Protein AF-A0A7S4GMC3-F1 (afdb_monomer_lite)

Organism: Oxyrrhis marina (NCBI:txid2969)

Sequence (126 aa):
LYDNANLKPAHYHMNITDYHFDAMLDLFGQALTELGVHPDAIKDIAAATGKIRKDITTGCTVRMELAKKNMEKGKDGLFKRLGGQEGVVAFIDRLYDLIAVDNRLKAKFAGKDIKKMKEGQYVYMT

Structure (mmCIF, N/CA/C/O backbone):
data_AF-A0A7S4GMC3-F1
#
_entry.id   AF-A0A7S4GMC3-F1
#
loop_
_atom_site.group_PDB
_atom_site.id
_atom_site.type_symbol
_atom_site.label_atom_id
_atom_site.label_alt_id
_atom_site.label_comp_id
_atom_site.label_asym_id
_atom_site.label_entity_id
_atom_site.label_seq_id
_atom_site.pdbx_PDB_ins_code
_atom_site.Cartn_x
_atom_site.Cartn_y
_atom_site.Cartn_z
_atom_site.occupancy
_atom_site.B_iso_or_equiv
_atom_site.auth_seq_id
_atom_site.auth_comp_id
_atom_site.auth_asym_id
_atom_site.auth_atom_id
_atom_site.pdbx_PDB_model_num
ATOM 1 N N . LEU A 1 1 ? 9.760 18.620 -25.069 1.00 46.56 1 LEU A N 1
ATOM 2 C CA . LEU A 1 1 ? 10.839 17.704 -24.639 1.00 46.56 1 LEU A CA 1
ATOM 3 C C . LEU A 1 1 ? 10.385 17.051 -23.349 1.00 46.56 1 LEU A C 1
ATOM 5 O O . LEU A 1 1 ? 9.990 17.767 -22.439 1.00 46.56 1 LEU A O 1
ATOM 9 N N . TYR A 1 2 ? 10.321 15.723 -23.323 1.00 53.38 2 TYR A N 1
ATOM 10 C CA . TYR A 1 2 ? 9.959 14.974 -22.123 1.00 53.38 2 TYR A CA 1
ATOM 11 C C . TYR A 1 2 ? 11.123 15.117 -21.134 1.00 53.38 2 TYR A C 1
ATOM 13 O O . TYR A 1 2 ? 12.224 14.656 -21.419 1.00 53.38 2 TYR A O 1
ATOM 21 N N . ASP A 1 3 ? 10.917 15.850 -20.042 1.00 73.94 3 ASP A N 1
ATOM 22 C CA . ASP A 1 3 ? 11.932 16.014 -19.001 1.00 73.94 3 ASP A CA 1
ATOM 23 C C . ASP A 1 3 ? 11.855 14.819 -18.049 1.00 73.94 3 ASP A C 1
ATOM 25 O O . ASP A 1 3 ? 10.781 14.501 -17.528 1.00 73.94 3 ASP A O 1
ATOM 29 N N . ASN A 1 4 ? 12.993 14.172 -17.802 1.00 70.31 4 ASN A N 1
ATOM 30 C CA . ASN A 1 4 ? 13.089 13.089 -16.830 1.00 70.31 4 ASN A CA 1
ATOM 31 C C . ASN A 1 4 ? 12.633 13.537 -15.433 1.00 70.31 4 ASN A C 1
ATOM 33 O O . ASN A 1 4 ? 12.061 12.732 -14.699 1.00 70.31 4 ASN A O 1
ATOM 37 N N . ALA A 1 5 ? 12.781 14.822 -15.091 1.00 78.00 5 ALA A N 1
ATOM 38 C CA . ALA A 1 5 ? 12.267 15.379 -13.842 1.00 78.00 5 ALA A CA 1
ATOM 39 C C . ALA A 1 5 ? 10.737 15.240 -13.700 1.00 78.00 5 ALA A C 1
ATOM 41 O O . ALA A 1 5 ? 10.225 15.173 -12.582 1.00 78.00 5 ALA A O 1
ATOM 42 N N . ASN A 1 6 ? 10.003 15.136 -14.814 1.00 87.50 6 ASN A N 1
ATOM 43 C CA . ASN A 1 6 ? 8.547 14.992 -14.826 1.00 87.50 6 ASN A CA 1
ATOM 44 C C . ASN A 1 6 ? 8.067 13.535 -14.831 1.00 87.50 6 ASN A C 1
ATOM 46 O O . ASN A 1 6 ? 6.883 13.299 -14.589 1.00 87.50 6 ASN A O 1
ATOM 50 N N . LEU A 1 7 ? 8.954 12.552 -15.038 1.00 89.25 7 LEU A N 1
ATOM 51 C CA . LEU A 1 7 ? 8.572 11.135 -15.030 1.00 89.25 7 LEU A CA 1
ATOM 52 C C . LEU A 1 7 ? 7.982 10.729 -13.684 1.00 89.25 7 LEU A C 1
ATOM 54 O O . LEU A 1 7 ? 6.892 10.159 -13.639 1.00 89.25 7 LEU A O 1
ATOM 58 N N . LYS A 1 8 ? 8.659 11.072 -12.586 1.00 89.81 8 LYS A N 1
ATOM 59 C CA . LYS A 1 8 ? 8.179 10.720 -11.252 1.00 89.81 8 LYS A CA 1
ATOM 60 C C . LYS A 1 8 ? 6.841 11.384 -10.918 1.00 89.81 8 LYS A C 1
ATOM 62 O O . LYS A 1 8 ? 5.912 10.642 -10.609 1.00 89.81 8 LYS A O 1
ATOM 67 N N . PRO A 1 9 ? 6.670 12.718 -11.015 1.00 91.88 9 PRO A N 1
ATOM 68 C CA . PRO A 1 9 ? 5.375 13.358 -10.780 1.00 91.88 9 PRO A CA 1
ATOM 69 C C . PRO A 1 9 ? 4.236 12.796 -11.640 1.00 91.88 9 PRO A C 1
ATOM 71 O O . PRO A 1 9 ? 3.149 12.556 -11.118 1.00 91.88 9 PRO A O 1
ATOM 74 N N . ALA A 1 10 ? 4.484 12.537 -12.929 1.00 92.38 10 ALA A N 1
ATOM 75 C CA . ALA A 1 10 ? 3.460 12.045 -13.849 1.00 92.38 10 ALA A CA 1
ATOM 76 C C . ALA A 1 10 ? 2.945 10.646 -13.475 1.00 92.38 10 ALA A C 1
ATOM 78 O O . ALA A 1 10 ? 1.747 10.385 -13.568 1.00 92.38 10 ALA A O 1
ATOM 79 N N . HIS A 1 11 ? 3.830 9.760 -13.013 1.00 92.62 11 HIS A N 1
ATOM 80 C CA . HIS A 1 11 ? 3.486 8.369 -12.701 1.00 92.62 11 HIS A CA 1
ATOM 81 C C . HIS A 1 11 ? 3.214 8.134 -11.209 1.00 92.62 11 HIS A C 1
ATOM 83 O O . HIS A 1 11 ? 2.677 7.090 -10.834 1.00 92.62 11 HIS A O 1
ATOM 89 N N . TYR A 1 12 ? 3.511 9.108 -10.339 1.00 91.06 12 TYR A N 1
ATOM 90 C CA . TYR A 1 12 ? 3.412 8.952 -8.886 1.00 91.06 12 TYR A CA 1
ATOM 91 C C . TYR A 1 12 ? 2.020 8.517 -8.428 1.00 91.06 12 TYR A C 1
ATOM 93 O O . TYR A 1 12 ? 1.894 7.717 -7.508 1.00 91.06 12 TYR A O 1
ATOM 101 N N . HIS A 1 13 ? 0.953 9.003 -9.056 1.00 88.56 13 HIS A N 1
ATOM 102 C CA . HIS A 1 13 ? -0.419 8.683 -8.650 1.00 88.56 13 HIS A CA 1
ATOM 103 C C . HIS A 1 13 ? -0.960 7.378 -9.257 1.00 88.56 13 HIS A C 1
ATOM 105 O O . HIS A 1 13 ? -2.078 6.978 -8.944 1.00 88.56 13 HIS A O 1
ATOM 111 N N . MET A 1 14 ? -0.170 6.680 -10.076 1.00 90.62 14 MET A N 1
ATOM 112 C CA . MET A 1 14 ? -0.566 5.447 -10.758 1.00 90.62 14 MET A CA 1
ATOM 113 C C . MET A 1 14 ? -0.115 4.205 -9.983 1.00 90.62 14 MET A C 1
ATOM 115 O O . MET A 1 14 ? 0.934 4.207 -9.338 1.00 90.62 14 MET A O 1
ATOM 119 N N . ASN A 1 15 ? -0.873 3.110 -10.060 1.00 89.50 15 ASN A N 1
ATOM 120 C CA . ASN A 1 15 ? -0.497 1.821 -9.460 1.00 89.50 15 ASN A CA 1
ATOM 121 C C . ASN A 1 15 ? 0.388 0.987 -10.400 1.00 89.50 15 ASN A C 1
ATOM 123 O O . ASN A 1 15 ? 0.079 -0.157 -10.729 1.00 89.50 15 ASN A O 1
ATOM 127 N N . ILE A 1 16 ? 1.497 1.577 -10.844 1.00 93.62 16 ILE A N 1
ATOM 128 C CA . ILE A 1 16 ? 2.487 0.888 -11.671 1.00 93.62 16 ILE A CA 1
ATOM 129 C C . ILE A 1 16 ? 3.452 0.143 -10.747 1.00 93.62 16 ILE A C 1
ATOM 131 O O . ILE A 1 16 ? 4.106 0.745 -9.898 1.00 93.62 16 ILE A O 1
ATOM 135 N N . THR A 1 17 ? 3.497 -1.177 -10.893 1.00 93.38 17 THR A N 1
ATOM 136 C CA . THR A 1 17 ? 4.377 -2.084 -10.149 1.00 93.38 17 THR A CA 1
ATOM 137 C C . THR A 1 17 ? 5.560 -2.482 -11.028 1.00 93.38 17 THR A C 1
ATOM 139 O O . THR A 1 17 ? 5.555 -2.207 -12.229 1.00 93.38 17 THR A O 1
ATOM 142 N N . ASP A 1 18 ? 6.549 -3.176 -10.462 1.00 93.81 18 ASP A N 1
ATOM 143 C CA . ASP A 1 18 ? 7.625 -3.768 -11.268 1.00 93.81 18 ASP A CA 1
ATOM 144 C C . ASP A 1 18 ? 7.088 -4.735 -12.326 1.00 93.81 18 ASP A C 1
ATOM 146 O O . ASP A 1 18 ? 7.532 -4.678 -13.463 1.00 93.81 18 ASP A O 1
ATOM 150 N N . TYR A 1 19 ? 6.047 -5.507 -12.001 1.00 94.69 19 TYR A N 1
ATOM 151 C CA . TYR A 1 19 ? 5.364 -6.373 -12.964 1.00 94.69 19 TYR A CA 1
ATOM 152 C C . TYR A 1 19 ? 4.820 -5.596 -14.175 1.00 94.69 19 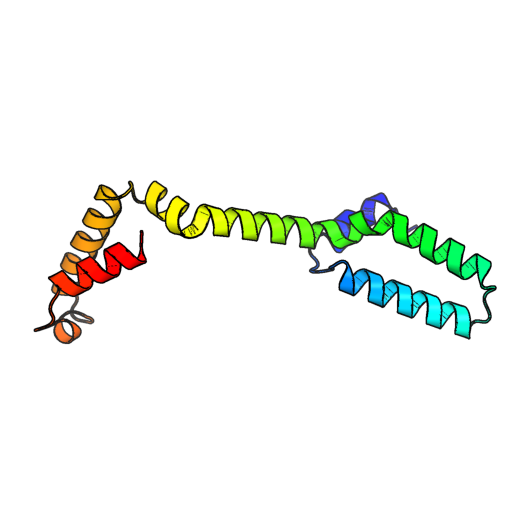TYR A C 1
ATOM 154 O O . TYR A 1 19 ? 5.023 -5.997 -15.318 1.00 94.69 19 TYR A O 1
ATOM 162 N N . HIS A 1 20 ? 4.161 -4.455 -13.942 1.00 96.06 20 HIS A N 1
ATOM 163 C CA . HIS A 1 20 ? 3.669 -3.606 -15.032 1.00 96.06 20 HIS A CA 1
ATOM 164 C C . HIS A 1 20 ? 4.819 -2.995 -15.844 1.00 96.06 20 HIS A C 1
ATOM 166 O O . HIS A 1 20 ? 4.716 -2.865 -17.061 1.00 96.06 20 HIS A O 1
ATOM 172 N N . PHE A 1 21 ? 5.910 -2.617 -15.176 1.00 96.12 21 PHE A N 1
ATOM 173 C CA . PHE A 1 21 ? 7.085 -2.061 -15.836 1.00 96.12 21 PHE A CA 1
ATOM 174 C C . PHE A 1 21 ? 7.787 -3.096 -16.725 1.00 96.12 21 PHE A C 1
ATOM 176 O O . PHE A 1 21 ? 8.159 -2.781 -17.852 1.00 96.12 21 PHE A O 1
ATOM 183 N N . ASP A 1 22 ? 7.925 -4.331 -16.242 1.00 96.00 22 ASP A N 1
ATOM 184 C CA . ASP A 1 22 ? 8.529 -5.439 -16.984 1.00 96.00 22 ASP A CA 1
ATOM 185 C C . ASP A 1 22 ? 7.692 -5.789 -18.217 1.00 96.00 22 ASP A C 1
ATOM 187 O O . ASP A 1 22 ? 8.227 -5.841 -19.319 1.00 96.00 22 ASP A O 1
ATOM 191 N N . ALA A 1 23 ? 6.366 -5.882 -18.068 1.00 96.88 23 ALA A N 1
ATOM 192 C CA . ALA A 1 23 ? 5.465 -6.103 -19.199 1.00 96.88 23 ALA A CA 1
ATOM 193 C C . ALA A 1 23 ? 5.592 -5.007 -20.277 1.00 96.88 23 ALA A C 1
ATOM 195 O O . ALA A 1 23 ? 5.555 -5.294 -21.472 1.00 96.88 23 ALA A O 1
ATOM 196 N N . MET A 1 24 ? 5.778 -3.746 -19.871 1.00 94.44 24 MET A N 1
ATOM 197 C CA . MET A 1 24 ? 6.024 -2.649 -20.812 1.00 94.44 24 MET A CA 1
ATOM 198 C C . MET A 1 24 ? 7.386 -2.763 -21.510 1.00 94.44 24 MET A C 1
ATOM 200 O O . MET A 1 24 ? 7.464 -2.495 -22.709 1.00 94.44 24 MET A O 1
ATOM 204 N N . LEU A 1 25 ? 8.447 -3.176 -20.804 1.00 94.12 25 LEU A N 1
ATOM 205 C CA . LEU A 1 25 ? 9.757 -3.434 -21.416 1.00 94.12 25 LEU A CA 1
ATOM 206 C C . LEU A 1 25 ? 9.705 -4.586 -22.424 1.00 94.12 25 LEU A C 1
ATOM 208 O O . LEU A 1 25 ? 10.304 -4.481 -23.494 1.00 94.12 25 LEU A O 1
ATOM 212 N N . ASP A 1 26 ? 8.962 -5.648 -22.117 1.00 94.81 26 ASP A N 1
ATOM 213 C CA . ASP A 1 26 ? 8.787 -6.784 -23.022 1.00 94.81 26 ASP A CA 1
ATOM 214 C C . ASP A 1 26 ? 8.070 -6.362 -24.310 1.00 94.81 26 ASP A C 1
ATOM 216 O O . ASP A 1 26 ? 8.492 -6.730 -25.409 1.00 94.81 26 ASP A O 1
ATOM 220 N N . LEU A 1 27 ? 7.019 -5.542 -24.195 1.00 94.75 27 LEU A N 1
ATOM 221 C CA . LEU A 1 27 ? 6.317 -4.979 -25.352 1.00 94.75 27 LEU A CA 1
ATOM 222 C C . LEU A 1 27 ? 7.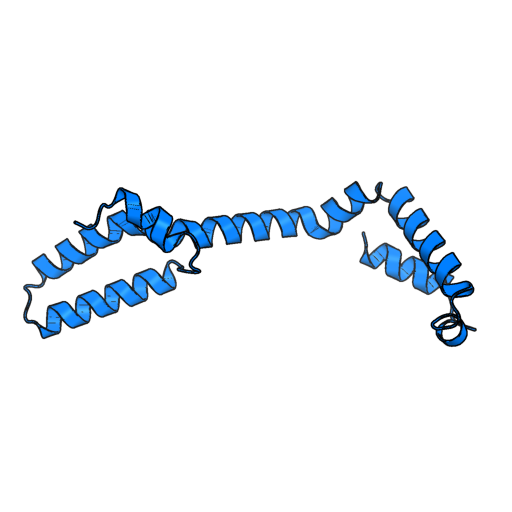212 -4.032 -26.166 1.00 94.75 27 LEU A C 1
ATOM 224 O O . LEU A 1 27 ? 7.157 -4.047 -27.395 1.00 94.75 27 LEU A O 1
ATOM 228 N N . PHE A 1 28 ? 8.070 -3.241 -25.514 1.00 91.88 28 PHE A N 1
ATOM 229 C CA . PHE A 1 28 ? 9.055 -2.405 -26.211 1.00 91.88 28 PHE A CA 1
ATOM 230 C C . PHE A 1 28 ? 10.047 -3.254 -27.007 1.00 91.88 28 PHE A C 1
ATOM 232 O O . PHE A 1 28 ? 10.303 -2.962 -28.174 1.00 91.88 28 PHE A O 1
ATOM 239 N N . GLY A 1 29 ? 10.584 -4.316 -26.402 1.00 93.62 29 GLY A N 1
ATOM 240 C CA . GLY A 1 29 ? 11.497 -5.239 -27.074 1.00 93.62 29 GLY A CA 1
ATOM 241 C C . GLY A 1 29 ? 10.858 -5.915 -28.288 1.00 93.62 29 GLY A C 1
ATOM 242 O O . GLY A 1 29 ? 11.479 -5.972 -29.351 1.00 93.62 29 GLY A O 1
ATOM 243 N N . GLN A 1 30 ? 9.604 -6.362 -28.158 1.00 96.06 30 GLN A N 1
ATOM 244 C CA . GLN A 1 30 ? 8.828 -6.935 -29.264 1.00 96.06 30 GLN A CA 1
ATOM 245 C C . GLN A 1 30 ? 8.655 -5.929 -30.406 1.00 96.06 30 GLN A C 1
ATOM 247 O O . GLN A 1 30 ? 9.048 -6.219 -31.534 1.00 96.06 30 GLN A O 1
ATOM 252 N N . ALA A 1 31 ? 8.183 -4.716 -30.107 1.00 97.25 31 ALA A N 1
ATOM 253 C CA . ALA A 1 31 ? 7.977 -3.679 -31.116 1.00 97.25 31 ALA A CA 1
ATOM 254 C C . ALA A 1 31 ? 9.278 -3.297 -31.845 1.00 97.25 31 ALA A C 1
ATOM 256 O O . ALA A 1 31 ? 9.297 -3.165 -33.067 1.00 97.25 31 ALA A O 1
ATOM 257 N N . LEU A 1 32 ? 10.394 -3.149 -31.122 1.00 96.44 32 LEU A N 1
ATOM 258 C CA . LEU A 1 32 ? 11.692 -2.846 -31.735 1.00 96.44 32 LEU A CA 1
ATOM 259 C C . LEU A 1 32 ? 12.193 -3.993 -32.623 1.00 96.44 32 LEU A C 1
ATOM 261 O O . LEU A 1 32 ? 12.768 -3.744 -33.683 1.00 96.44 32 LEU A O 1
ATOM 265 N N . THR A 1 33 ? 11.949 -5.238 -32.212 1.00 96.62 33 THR A N 1
ATOM 266 C CA . THR A 1 33 ? 12.296 -6.426 -33.003 1.00 96.62 33 THR A CA 1
ATOM 267 C C . THR A 1 33 ? 11.500 -6.467 -34.307 1.00 96.62 33 THR A C 1
ATOM 269 O O . THR A 1 33 ? 12.082 -6.679 -35.368 1.00 96.62 33 THR A O 1
ATOM 272 N N . GLU A 1 34 ? 10.192 -6.206 -34.255 1.00 97.19 34 GLU A N 1
ATOM 273 C CA . GLU A 1 34 ? 9.323 -6.147 -35.441 1.00 97.19 34 GLU A CA 1
ATOM 274 C C . GLU A 1 34 ? 9.730 -5.036 -36.418 1.00 97.19 34 GLU A C 1
ATOM 276 O O . GLU A 1 34 ? 9.627 -5.203 -37.633 1.00 97.19 34 GLU A O 1
ATOM 281 N N . LEU A 1 35 ? 10.258 -3.925 -35.901 1.00 97.19 35 LEU A N 1
ATOM 282 C CA . LEU A 1 35 ? 10.804 -2.828 -36.703 1.00 97.19 35 LEU A CA 1
ATOM 283 C C . LEU A 1 35 ? 12.199 -3.125 -37.284 1.00 97.19 35 LEU A C 1
ATOM 285 O O . LEU A 1 35 ? 12.765 -2.277 -37.974 1.00 97.19 35 LEU A O 1
ATOM 289 N N . GLY A 1 36 ? 12.770 -4.304 -37.016 1.00 97.06 36 GLY A N 1
ATOM 290 C CA . GLY A 1 36 ? 14.087 -4.703 -37.515 1.00 97.06 36 GLY A CA 1
ATOM 291 C C . GLY A 1 36 ? 15.255 -3.977 -36.839 1.00 97.06 36 GLY A C 1
ATOM 292 O O . GLY A 1 36 ? 16.337 -3.880 -37.419 1.00 97.06 36 GLY A O 1
ATOM 293 N N . VAL A 1 37 ? 15.057 -3.441 -35.630 1.00 97.25 37 VAL A N 1
ATOM 294 C CA . VAL A 1 37 ? 16.121 -2.769 -34.872 1.00 97.25 37 VAL A CA 1
ATOM 295 C C . VAL A 1 37 ? 17.173 -3.790 -34.437 1.00 97.25 37 VAL A C 1
ATOM 297 O O . VAL A 1 37 ? 16.853 -4.889 -33.987 1.00 97.25 37 VAL A O 1
ATOM 300 N N . HIS A 1 38 ? 18.451 -3.423 -34.555 1.00 97.50 38 HIS A N 1
ATOM 301 C CA . HIS A 1 38 ? 19.558 -4.309 -34.200 1.00 97.50 38 HIS A CA 1
ATOM 302 C C . HIS A 1 38 ? 19.484 -4.741 -32.720 1.00 97.50 38 HIS A C 1
ATOM 304 O O . HIS A 1 38 ? 19.262 -3.882 -31.860 1.00 97.50 38 HIS A O 1
ATOM 310 N N . PRO A 1 39 ? 19.745 -6.019 -32.379 1.00 93.94 39 PRO A N 1
ATOM 311 C CA . PRO A 1 39 ? 19.618 -6.522 -31.008 1.00 93.94 39 PRO A CA 1
ATOM 312 C C . PRO A 1 39 ? 20.398 -5.726 -29.956 1.00 93.94 39 PRO A C 1
ATOM 314 O O . PRO A 1 39 ? 19.926 -5.561 -28.835 1.00 93.94 39 PRO A O 1
ATOM 317 N N . ASP A 1 40 ? 21.573 -5.200 -30.302 1.00 96.19 40 ASP A N 1
ATOM 318 C CA . ASP A 1 40 ? 22.352 -4.386 -29.361 1.00 96.19 40 ASP A CA 1
ATOM 319 C C . ASP A 1 40 ? 21.699 -3.029 -29.072 1.00 96.19 40 ASP A C 1
ATOM 321 O O . ASP A 1 40 ? 21.679 -2.601 -27.923 1.00 96.19 40 ASP A O 1
ATOM 325 N N . ALA A 1 41 ? 21.043 -2.412 -30.059 1.00 94.19 41 ALA A N 1
ATOM 326 C CA . ALA A 1 41 ? 20.273 -1.192 -29.827 1.00 94.19 41 ALA A CA 1
ATOM 327 C C . ALA A 1 41 ? 19.030 -1.463 -28.961 1.00 94.19 41 ALA A C 1
ATOM 329 O O . ALA A 1 41 ? 18.665 -0.637 -28.126 1.00 94.19 41 ALA A O 1
ATOM 330 N N . ILE A 1 42 ? 18.407 -2.641 -29.096 1.00 93.75 42 ILE A N 1
ATOM 331 C CA . ILE A 1 42 ? 17.307 -3.067 -28.215 1.00 93.75 42 ILE A CA 1
ATOM 332 C C . ILE A 1 42 ? 17.798 -3.193 -26.768 1.00 93.75 42 ILE A C 1
ATOM 334 O O . ILE A 1 42 ? 17.141 -2.691 -25.854 1.00 93.75 42 ILE A O 1
ATOM 338 N N . LYS A 1 43 ? 18.969 -3.809 -26.548 1.00 93.88 43 LYS A N 1
ATOM 339 C CA . LYS A 1 43 ? 19.586 -3.903 -25.213 1.00 93.88 43 LYS A CA 1
ATOM 340 C C . LYS A 1 43 ? 19.889 -2.524 -24.635 1.00 93.88 43 LYS A C 1
ATOM 342 O O . LYS A 1 43 ? 19.594 -2.290 -23.464 1.00 93.88 43 LYS A O 1
ATOM 347 N N . ASP A 1 44 ? 20.432 -1.616 -25.441 1.00 94.50 44 ASP A N 1
ATOM 348 C CA . ASP A 1 44 ? 20.752 -0.256 -25.004 1.00 94.50 44 ASP A CA 1
ATOM 349 C C . ASP A 1 44 ? 19.493 0.524 -24.605 1.00 94.50 44 ASP A C 1
ATOM 351 O O . ASP A 1 44 ? 19.480 1.188 -23.564 1.00 94.50 44 ASP A O 1
ATOM 355 N N . ILE A 1 45 ? 18.407 0.394 -25.375 1.00 91.31 45 ILE A N 1
ATOM 356 C CA . ILE A 1 45 ? 17.109 0.996 -25.043 1.00 91.31 45 ILE A CA 1
ATOM 357 C C . ILE A 1 45 ? 16.558 0.391 -23.750 1.00 91.31 45 ILE A C 1
ATOM 359 O O . ILE A 1 45 ? 16.207 1.138 -22.839 1.00 91.31 45 ILE A O 1
ATOM 363 N N . ALA A 1 46 ? 16.547 -0.938 -23.616 1.00 90.62 46 ALA A N 1
ATOM 364 C CA . ALA A 1 46 ? 16.084 -1.604 -22.400 1.00 90.62 46 ALA A CA 1
ATOM 365 C C . ALA A 1 46 ? 16.888 -1.162 -21.163 1.00 90.62 46 ALA A C 1
ATOM 367 O O . ALA A 1 46 ? 16.312 -0.873 -20.111 1.00 90.62 46 ALA A O 1
ATOM 368 N N . ALA A 1 47 ? 18.212 -1.033 -21.292 1.00 93.00 47 ALA A N 1
ATOM 369 C CA . ALA A 1 47 ? 19.080 -0.537 -20.229 1.00 93.00 47 ALA A CA 1
ATOM 370 C C . ALA A 1 47 ? 18.798 0.935 -19.887 1.00 93.00 47 ALA A C 1
ATOM 372 O O . ALA A 1 47 ? 18.775 1.300 -18.709 1.00 93.00 47 ALA A O 1
ATOM 373 N N . ALA A 1 48 ? 18.561 1.787 -20.888 1.00 91.38 48 ALA A N 1
ATOM 374 C CA . ALA A 1 48 ? 18.201 3.187 -20.679 1.00 91.38 48 ALA A CA 1
ATOM 375 C C . ALA A 1 48 ? 16.842 3.325 -19.976 1.00 91.38 48 ALA A C 1
ATOM 377 O O . ALA A 1 48 ? 16.743 4.040 -18.977 1.00 91.38 48 ALA A O 1
ATOM 378 N N . THR A 1 49 ? 15.822 2.593 -20.425 1.00 91.31 49 THR A N 1
ATOM 379 C CA . THR A 1 49 ? 14.492 2.579 -19.802 1.00 91.31 49 THR A CA 1
ATOM 380 C C . THR A 1 49 ? 14.548 1.991 -18.390 1.00 91.31 49 THR A C 1
ATOM 382 O O . THR A 1 49 ? 13.915 2.515 -17.477 1.00 91.31 49 THR A O 1
ATOM 385 N N . GLY A 1 50 ? 15.384 0.980 -18.143 1.00 92.19 50 GLY A N 1
ATOM 386 C CA . GLY A 1 50 ? 15.593 0.422 -16.805 1.00 92.19 50 GLY A CA 1
ATOM 387 C C . GLY A 1 50 ? 16.052 1.451 -15.762 1.00 92.19 50 GLY A C 1
ATOM 388 O O . GLY A 1 50 ? 15.683 1.338 -14.591 1.00 92.19 50 GLY A O 1
ATOM 389 N N . LYS A 1 51 ? 16.788 2.498 -16.165 1.00 92.62 51 LYS A N 1
ATOM 390 C CA . LYS A 1 51 ? 17.267 3.555 -15.250 1.00 92.62 51 LYS A CA 1
ATOM 391 C C . LYS A 1 51 ? 16.138 4.403 -14.661 1.00 92.62 51 LYS A C 1
ATOM 393 O O . LYS A 1 51 ? 16.276 4.862 -13.532 1.00 92.62 51 LYS A O 1
ATOM 398 N N . ILE A 1 52 ? 15.025 4.572 -15.380 1.00 93.12 52 ILE A N 1
ATOM 399 C CA . ILE A 1 52 ? 13.873 5.378 -14.933 1.00 93.12 52 ILE A CA 1
ATOM 400 C C . ILE A 1 52 ? 12.802 4.556 -14.202 1.00 93.12 52 ILE A C 1
ATOM 402 O O . ILE A 1 52 ? 11.770 5.092 -13.800 1.00 93.12 52 ILE A O 1
ATOM 406 N N . ARG A 1 53 ? 13.039 3.252 -13.992 1.00 94.88 53 ARG A N 1
ATOM 407 C CA . ARG A 1 53 ? 12.101 2.344 -13.312 1.00 94.88 53 ARG A CA 1
ATOM 408 C C . ARG A 1 53 ? 11.607 2.909 -11.990 1.00 94.88 53 ARG A C 1
ATOM 410 O O . ARG A 1 53 ? 10.404 2.969 -11.763 1.00 94.88 53 ARG A O 1
ATOM 417 N N . LYS A 1 54 ? 12.532 3.351 -11.131 1.00 93.88 54 LYS A N 1
ATOM 418 C CA . LYS A 1 54 ? 12.180 3.874 -9.806 1.00 93.88 54 LYS A CA 1
ATOM 419 C C . LYS A 1 54 ? 11.270 5.087 -9.913 1.00 93.88 54 LYS A C 1
ATOM 421 O O . LYS A 1 54 ? 10.315 5.173 -9.152 1.00 93.88 54 LYS A O 1
ATOM 426 N N . ASP A 1 55 ? 11.511 5.992 -10.852 1.00 93.62 55 ASP A N 1
ATOM 427 C CA . ASP A 1 55 ? 10.674 7.181 -11.022 1.00 93.62 55 ASP A CA 1
ATOM 428 C C . ASP A 1 55 ? 9.231 6.811 -11.378 1.00 93.62 55 ASP A C 1
ATOM 430 O O . ASP A 1 55 ? 8.296 7.426 -10.870 1.00 93.62 55 ASP A O 1
ATOM 434 N N . ILE A 1 56 ? 9.042 5.739 -12.147 1.00 93.81 56 ILE A N 1
ATOM 435 C CA . ILE A 1 56 ? 7.723 5.258 -12.562 1.00 93.81 56 ILE A CA 1
ATOM 436 C C . ILE A 1 56 ? 7.032 4.421 -11.471 1.00 93.81 56 ILE A C 1
ATOM 438 O O . ILE A 1 56 ? 5.834 4.587 -11.239 1.00 93.81 56 ILE A O 1
ATOM 442 N N . THR A 1 57 ? 7.758 3.551 -10.761 1.00 95.00 57 THR A N 1
ATOM 443 C CA . THR A 1 57 ? 7.157 2.624 -9.781 1.00 95.00 57 THR A CA 1
ATOM 444 C C . THR A 1 57 ? 7.028 3.203 -8.366 1.00 95.00 57 THR A C 1
ATOM 446 O O . THR A 1 57 ? 6.220 2.709 -7.574 1.00 95.00 57 THR A O 1
ATOM 449 N N . THR A 1 58 ? 7.752 4.287 -8.033 1.00 92.62 58 THR A N 1
ATOM 450 C CA . THR A 1 58 ? 7.816 4.854 -6.663 1.00 92.62 58 THR A CA 1
ATOM 451 C C . THR A 1 58 ? 6.439 5.101 -6.052 1.00 92.62 58 THR A C 1
ATOM 453 O O . THR A 1 58 ? 6.233 4.834 -4.869 1.00 92.62 58 THR A O 1
ATOM 456 N N . GLY A 1 59 ? 5.490 5.616 -6.835 1.00 87.94 59 GLY A N 1
ATOM 457 C CA . GLY A 1 59 ? 4.151 5.929 -6.348 1.00 87.94 59 GLY A CA 1
ATOM 458 C C . GLY A 1 59 ? 3.449 4.735 -5.703 1.00 87.94 59 GLY A C 1
ATOM 459 O O . GLY A 1 59 ? 2.903 4.834 -4.601 1.00 87.94 59 GLY A O 1
ATOM 460 N N . CYS A 1 60 ? 3.494 3.591 -6.384 1.00 87.38 60 CYS A N 1
ATOM 461 C CA . CYS A 1 60 ? 2.891 2.357 -5.905 1.00 87.38 60 CYS A CA 1
ATOM 462 C C . CYS A 1 60 ? 3.644 1.819 -4.680 1.00 87.38 60 CYS A C 1
ATOM 464 O O . CYS A 1 60 ? 3.012 1.519 -3.667 1.00 87.38 60 CYS A O 1
ATOM 466 N N . THR A 1 61 ? 4.980 1.805 -4.724 1.00 86.00 61 THR A N 1
ATOM 467 C CA . THR A 1 61 ? 5.839 1.353 -3.616 1.00 86.00 61 THR A CA 1
ATOM 468 C C . THR A 1 61 ? 5.567 2.123 -2.326 1.00 86.00 61 THR A C 1
ATOM 470 O O . THR A 1 61 ? 5.269 1.510 -1.303 1.00 86.00 61 THR A O 1
ATOM 473 N N . VAL A 1 62 ? 5.556 3.460 -2.379 1.00 86.69 62 VAL A N 1
ATOM 474 C CA . VAL A 1 62 ? 5.290 4.307 -1.202 1.00 86.69 62 VAL A CA 1
ATOM 475 C C . VAL A 1 62 ? 3.904 4.026 -0.624 1.00 86.69 62 VAL A C 1
ATOM 477 O O . VAL A 1 62 ? 3.746 3.910 0.590 1.00 86.69 62 VAL A O 1
ATOM 480 N N . ARG A 1 63 ? 2.877 3.884 -1.472 1.00 84.75 63 ARG A N 1
ATOM 481 C CA . ARG A 1 63 ? 1.522 3.564 -0.997 1.00 84.75 63 ARG A CA 1
ATOM 482 C C . ARG A 1 63 ? 1.439 2.178 -0.367 1.00 84.75 63 ARG A C 1
ATOM 484 O O . ARG A 1 63 ? 0.759 2.034 0.645 1.00 84.75 63 ARG A O 1
ATOM 491 N N . MET A 1 64 ? 2.132 1.182 -0.916 1.00 79.06 64 MET A N 1
ATOM 492 C CA . MET A 1 64 ? 2.193 -0.154 -0.320 1.00 79.06 64 MET A CA 1
ATOM 493 C C . MET A 1 64 ? 2.921 -0.145 1.027 1.00 79.06 64 MET A C 1
ATOM 495 O O . MET A 1 64 ? 2.450 -0.774 1.969 1.00 79.06 64 MET A O 1
ATOM 499 N N . GLU A 1 65 ? 4.030 0.584 1.154 1.00 82.44 65 GLU A N 1
ATOM 500 C CA . GLU A 1 65 ? 4.750 0.742 2.424 1.00 82.44 65 GLU A CA 1
ATOM 501 C C . GLU A 1 65 ? 3.901 1.463 3.476 1.00 82.44 65 GLU A C 1
ATOM 503 O O . GLU A 1 65 ? 3.836 1.029 4.626 1.00 82.44 65 GLU A O 1
ATOM 508 N N . LEU A 1 66 ? 3.187 2.524 3.085 1.00 79.75 66 LEU A N 1
ATOM 509 C CA . LEU A 1 66 ? 2.237 3.217 3.957 1.00 79.75 66 LEU A CA 1
ATOM 510 C C . LEU A 1 66 ? 1.090 2.298 4.389 1.00 79.75 66 LEU A C 1
ATOM 512 O O . LEU A 1 66 ? 0.738 2.282 5.567 1.00 79.75 66 LEU A O 1
ATOM 516 N N . ALA A 1 67 ? 0.523 1.517 3.465 1.00 73.06 67 ALA A N 1
ATOM 517 C CA . ALA A 1 67 ? -0.521 0.546 3.775 1.00 73.06 67 ALA A CA 1
ATOM 518 C C . ALA A 1 67 ? -0.013 -0.522 4.752 1.00 73.06 67 ALA A C 1
ATOM 520 O O . ALA A 1 67 ? -0.658 -0.753 5.771 1.00 73.06 67 ALA A O 1
ATOM 521 N N . LYS A 1 68 ? 1.175 -1.093 4.511 1.00 75.88 68 LYS A N 1
ATOM 522 C CA . LYS A 1 68 ? 1.827 -2.048 5.422 1.00 75.88 68 LYS A CA 1
ATOM 523 C C . LYS A 1 68 ? 2.050 -1.447 6.805 1.00 75.88 68 LYS A C 1
ATOM 525 O O . LYS A 1 68 ? 1.611 -2.027 7.787 1.00 75.88 68 LYS A O 1
ATOM 530 N N . LYS A 1 69 ? 2.619 -0.242 6.891 1.00 74.94 69 LYS A N 1
ATOM 531 C CA . LYS A 1 69 ? 2.849 0.457 8.164 1.00 74.94 69 LYS A CA 1
ATOM 532 C C . LYS A 1 69 ? 1.549 0.775 8.905 1.00 74.94 69 LYS A C 1
ATOM 534 O O . LYS A 1 69 ? 1.512 0.757 10.131 1.00 74.94 69 LYS A O 1
ATOM 539 N N . ASN A 1 70 ? 0.476 1.085 8.182 1.00 71.25 70 ASN A N 1
ATOM 540 C CA . ASN A 1 70 ? -0.843 1.309 8.774 1.00 71.25 70 ASN A CA 1
ATOM 541 C C . ASN A 1 70 ? -1.509 0.001 9.224 1.00 71.25 70 ASN A C 1
ATOM 543 O O . ASN A 1 70 ? -2.227 0.014 10.218 1.00 71.25 70 ASN A O 1
ATOM 547 N N . MET A 1 71 ? -1.253 -1.114 8.535 1.00 65.94 71 MET A N 1
ATOM 548 C CA . MET A 1 71 ? -1.686 -2.451 8.951 1.00 65.94 71 MET A CA 1
ATOM 549 C C . MET A 1 71 ? -0.892 -2.964 10.159 1.00 65.94 71 MET A C 1
ATOM 551 O O . MET A 1 71 ? -1.493 -3.529 11.065 1.00 65.94 71 MET A O 1
ATOM 555 N N . GLU A 1 72 ? 0.419 -2.709 10.222 1.00 64.94 72 GLU A N 1
ATOM 556 C CA . GLU A 1 72 ? 1.267 -2.967 11.399 1.00 64.94 72 GLU A CA 1
ATOM 557 C C . GLU A 1 72 ? 0.818 -2.128 12.598 1.00 64.94 72 GLU A C 1
ATOM 559 O O . GLU A 1 72 ? 0.758 -2.609 13.721 1.00 64.94 72 GLU A O 1
ATOM 564 N N . LYS A 1 73 ? 0.410 -0.879 12.355 1.00 61.09 73 LYS A N 1
ATOM 565 C CA . LYS A 1 73 ? -0.274 -0.037 13.344 1.00 61.09 73 LYS A CA 1
ATOM 566 C C . LYS A 1 73 ? -1.765 -0.347 13.474 1.00 61.09 73 LYS A C 1
ATOM 568 O O . LYS A 1 73 ? -2.469 0.489 14.029 1.00 61.09 73 LYS A O 1
ATOM 573 N N . GLY A 1 74 ? -2.251 -1.467 12.938 1.00 70.00 74 GLY A N 1
ATOM 574 C CA . GLY A 1 74 ? -3.664 -1.822 12.825 1.00 70.00 74 GLY A CA 1
ATOM 575 C C . GLY A 1 74 ? -4.384 -1.851 14.173 1.00 70.00 74 GLY A C 1
ATOM 576 O O . GLY A 1 74 ? -4.659 -0.809 14.764 1.00 70.00 74 GLY A O 1
ATOM 577 N N . LYS A 1 75 ? -4.748 -3.026 14.684 1.00 63.47 75 LYS A N 1
ATOM 578 C CA . LYS A 1 75 ? -5.454 -3.098 15.974 1.00 63.47 75 LYS A CA 1
ATOM 579 C C . LYS A 1 75 ? -4.655 -2.438 17.103 1.00 63.47 75 LYS A C 1
ATOM 581 O O . LYS A 1 75 ? -5.239 -1.676 17.860 1.00 63.47 75 LYS A O 1
ATOM 586 N N . ASP A 1 76 ? -3.329 -2.559 17.100 1.00 70.44 76 ASP A N 1
ATOM 587 C CA . ASP A 1 76 ? -2.437 -1.947 18.096 1.00 70.44 76 ASP A CA 1
ATOM 588 C C . ASP A 1 76 ? -2.490 -0.410 18.122 1.00 70.44 76 ASP A C 1
ATOM 590 O O . ASP A 1 76 ? -2.497 0.217 19.186 1.00 70.44 76 ASP A O 1
ATOM 594 N N . GLY A 1 77 ? -2.549 0.240 16.955 1.00 78.06 77 GLY A N 1
ATOM 595 C CA . GLY A 1 77 ? -2.645 1.697 16.872 1.00 78.06 77 GLY A CA 1
ATOM 596 C C . GLY A 1 77 ? -4.039 2.202 17.230 1.00 78.06 77 GLY A C 1
ATOM 597 O O . GLY A 1 77 ? -4.156 3.253 17.865 1.00 78.06 77 GLY A O 1
ATOM 598 N N . LEU A 1 78 ? -5.092 1.459 16.871 1.00 78.25 78 LEU A N 1
ATOM 599 C CA . LEU A 1 78 ? -6.456 1.744 17.322 1.00 78.25 78 LEU A CA 1
ATOM 600 C C . LEU A 1 78 ? -6.587 1.560 18.839 1.00 78.25 78 LEU A C 1
ATOM 602 O O . LEU A 1 78 ? -7.078 2.463 19.509 1.00 78.25 78 LEU A O 1
ATOM 606 N N . PHE A 1 79 ? -6.088 0.448 19.378 1.00 80.12 79 PHE A N 1
ATOM 607 C CA . PHE A 1 79 ? -6.057 0.121 20.801 1.00 80.12 79 PHE A CA 1
ATOM 608 C C . PHE A 1 79 ? -5.380 1.232 21.600 1.00 80.12 79 PHE A C 1
ATOM 610 O O . PHE A 1 79 ? -5.969 1.790 22.525 1.00 80.12 79 PHE A O 1
ATOM 617 N N . LYS A 1 80 ? -4.187 1.664 21.174 1.00 82.69 80 LYS A N 1
ATOM 618 C CA . LYS A 1 80 ? -3.483 2.784 21.808 1.00 82.69 80 LYS A CA 1
ATOM 619 C C . LYS A 1 80 ? -4.280 4.090 21.746 1.00 82.69 80 LYS A C 1
ATOM 621 O O . LYS A 1 80 ? -4.342 4.808 22.739 1.00 82.69 80 LYS A O 1
ATOM 626 N N . ARG A 1 81 ? -4.897 4.406 20.602 1.00 82.94 81 ARG A N 1
ATOM 627 C CA . ARG A 1 81 ? -5.710 5.626 20.426 1.00 82.94 81 ARG A CA 1
ATOM 628 C C . ARG A 1 81 ? -7.002 5.614 21.240 1.00 82.94 81 ARG A C 1
ATOM 630 O O . ARG A 1 81 ? -7.465 6.685 21.611 1.00 82.94 81 ARG A O 1
ATOM 637 N N . LEU A 1 82 ? -7.570 4.438 21.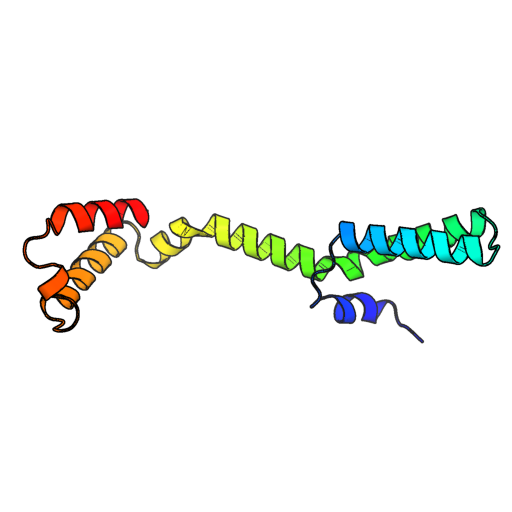500 1.00 85.75 82 LEU A N 1
ATOM 638 C CA . LEU A 1 82 ? -8.744 4.280 22.355 1.00 85.75 82 LEU A CA 1
ATOM 639 C C . LEU A 1 82 ? -8.410 4.422 23.843 1.00 85.75 82 LEU A C 1
ATOM 641 O O . LEU A 1 82 ? -9.337 4.600 24.616 1.00 85.75 82 LEU A O 1
ATOM 645 N N . GLY A 1 83 ? -7.130 4.411 24.236 1.00 87.88 83 GLY A N 1
ATOM 646 C CA . GLY A 1 83 ? -6.699 4.471 25.639 1.00 87.88 83 GLY A CA 1
ATOM 647 C C . GLY A 1 83 ? -6.259 3.119 26.206 1.00 87.88 83 GLY A C 1
ATOM 648 O O . GLY A 1 83 ? -6.297 2.915 27.415 1.00 87.88 83 GLY A O 1
ATOM 649 N N . GLY A 1 84 ? -5.863 2.177 25.347 1.00 88.12 84 GLY A N 1
ATOM 650 C CA . GLY A 1 84 ? -5.501 0.824 25.754 1.00 88.12 84 GLY A CA 1
ATOM 651 C C . GLY A 1 84 ? -6.702 0.045 26.290 1.00 88.12 84 GLY A C 1
ATOM 652 O O . GLY A 1 84 ? -7.844 0.292 25.902 1.00 88.12 84 GLY A O 1
ATOM 653 N N . GLN A 1 85 ? -6.445 -0.902 27.191 1.00 89.69 85 GLN A N 1
ATOM 654 C CA . GLN A 1 85 ? -7.464 -1.811 27.718 1.00 89.69 85 GLN A CA 1
ATOM 655 C C . GLN A 1 85 ? -8.626 -1.062 28.379 1.00 89.69 85 GLN A C 1
ATOM 657 O O . GLN A 1 85 ? -9.781 -1.335 28.060 1.00 89.69 85 GLN A O 1
ATOM 662 N N . GLU A 1 86 ? -8.332 -0.095 29.249 1.00 92.56 86 GLU A N 1
ATOM 663 C CA . GLU A 1 86 ? -9.354 0.691 29.956 1.00 92.56 86 GLU A CA 1
ATOM 664 C C . GLU A 1 86 ? -10.254 1.450 28.980 1.00 92.56 86 GLU A C 1
ATOM 666 O O . GLU A 1 86 ? -11.477 1.444 29.108 1.00 92.56 86 GLU A O 1
ATOM 671 N N . GLY A 1 87 ? -9.648 2.044 27.955 1.00 93.88 87 GLY A N 1
ATOM 672 C CA . GLY A 1 87 ? -10.359 2.781 26.927 1.00 93.88 87 GLY A CA 1
ATOM 673 C C . GLY A 1 87 ? -11.262 1.917 26.047 1.00 93.88 87 GLY A C 1
ATOM 674 O O . GLY A 1 87 ? -12.392 2.306 25.744 1.00 93.88 87 GLY A O 1
ATOM 675 N N . VAL A 1 88 ? -10.810 0.712 25.679 1.00 91.81 88 VAL A N 1
ATOM 676 C CA . VAL A 1 88 ? -11.636 -0.254 24.936 1.00 91.81 88 VAL A CA 1
ATOM 677 C C . VAL A 1 88 ? -12.805 -0.750 25.789 1.00 91.81 88 VAL A C 1
ATOM 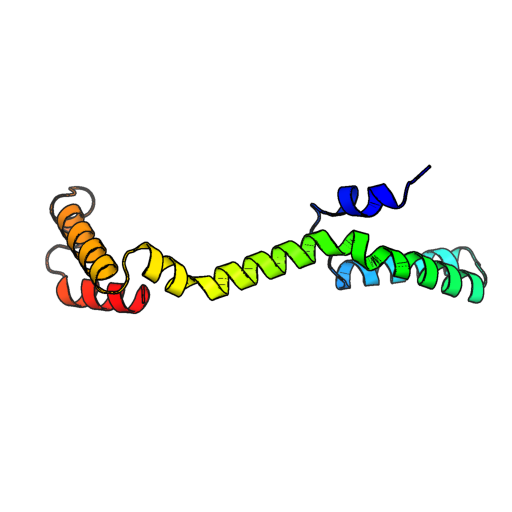679 O O . VAL A 1 88 ? -13.929 -0.798 25.291 1.00 91.81 88 VAL A O 1
ATOM 682 N N . VAL A 1 89 ? -12.574 -1.063 27.068 1.00 94.19 89 VAL A N 1
ATOM 683 C CA . VAL A 1 89 ? -13.643 -1.460 28.003 1.00 94.19 89 VAL A CA 1
ATOM 684 C C . VAL A 1 89 ? -14.676 -0.341 28.144 1.00 94.19 89 VAL A C 1
ATOM 686 O O . VAL A 1 89 ? -15.862 -0.583 27.931 1.00 94.19 89 VAL A O 1
ATOM 689 N N . ALA A 1 90 ? -14.233 0.896 28.389 1.00 95.75 90 ALA A N 1
ATOM 690 C CA . ALA A 1 90 ? -15.120 2.050 28.522 1.00 95.75 90 ALA A CA 1
ATOM 691 C C . ALA A 1 90 ? -15.939 2.318 27.246 1.00 95.75 90 ALA A C 1
ATOM 693 O O . ALA A 1 90 ? -17.131 2.623 27.320 1.00 95.75 90 ALA A O 1
ATOM 694 N N . PHE A 1 91 ? -15.324 2.175 26.065 1.00 94.94 91 PHE A N 1
ATOM 695 C CA . PHE A 1 91 ? -16.024 2.278 24.785 1.00 94.94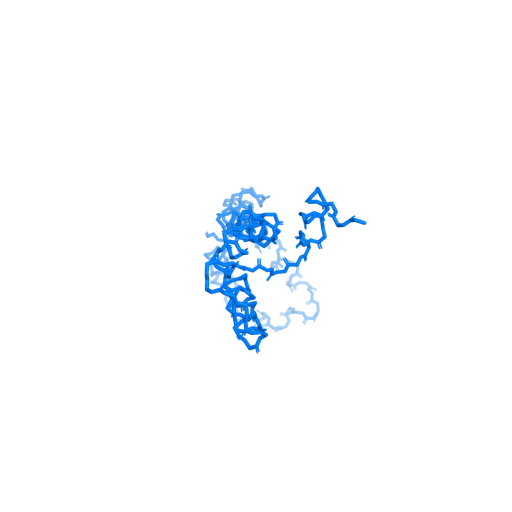 91 PHE A CA 1
ATOM 696 C C . PHE A 1 91 ? -17.112 1.207 24.640 1.00 94.94 91 PHE A C 1
ATOM 698 O O . PHE A 1 91 ? -18.250 1.536 24.298 1.00 94.94 91 PHE A O 1
ATOM 705 N N . ILE A 1 92 ? -16.773 -0.059 24.902 1.00 95.56 92 ILE A N 1
ATOM 706 C CA . ILE A 1 92 ? -17.708 -1.183 24.799 1.00 95.56 92 ILE A CA 1
ATOM 707 C C . ILE A 1 92 ? -18.867 -0.990 25.779 1.00 95.56 92 ILE A C 1
ATOM 709 O O . ILE A 1 92 ? -20.027 -1.134 25.392 1.00 95.56 92 ILE A O 1
ATOM 713 N N . ASP A 1 93 ? -18.587 -0.608 27.023 1.00 95.88 93 ASP A N 1
ATOM 714 C CA . ASP A 1 93 ? -19.627 -0.340 28.012 1.00 95.88 93 ASP A CA 1
ATOM 715 C C . ASP A 1 93 ? -20.573 0.761 27.544 1.00 95.88 93 ASP A C 1
ATOM 717 O O . ASP A 1 93 ? -21.785 0.536 27.452 1.00 95.88 93 ASP A O 1
ATOM 721 N N . ARG A 1 94 ? -20.013 1.895 27.111 1.00 96.75 94 ARG A N 1
ATOM 722 C CA . ARG A 1 94 ? -20.807 3.020 26.622 1.00 96.75 94 ARG A CA 1
ATOM 723 C C . ARG A 1 94 ? -21.636 2.665 25.387 1.00 96.75 94 ARG A C 1
ATOM 725 O O . ARG A 1 94 ? -22.760 3.150 25.249 1.00 96.75 94 ARG A O 1
ATOM 732 N N . LEU A 1 95 ? -21.107 1.836 24.487 1.00 95.69 95 LEU A N 1
ATOM 733 C CA . LEU A 1 95 ? -21.823 1.369 23.302 1.00 95.69 95 LEU A CA 1
ATOM 734 C C . LEU A 1 95 ? -23.077 0.574 23.687 1.00 95.69 95 LEU A C 1
ATOM 736 O O . LEU A 1 95 ? -24.145 0.819 23.126 1.00 95.69 95 LEU A O 1
ATOM 740 N N . TYR A 1 96 ? -22.979 -0.346 24.649 1.00 95.50 96 TYR A N 1
ATOM 741 C CA . TYR A 1 96 ? -24.146 -1.119 25.080 1.00 95.50 96 TYR A CA 1
ATOM 742 C C . TYR A 1 96 ? -25.158 -0.284 25.862 1.00 95.50 96 TYR A C 1
ATOM 744 O O . TYR A 1 96 ? -26.355 -0.521 25.701 1.00 95.50 96 TYR A O 1
ATOM 752 N N . ASP A 1 97 ? -24.720 0.733 26.609 1.00 96.00 97 ASP A N 1
ATOM 753 C CA . ASP A 1 97 ? -25.640 1.695 27.228 1.00 96.00 97 ASP A CA 1
ATOM 754 C C . ASP A 1 97 ? -26.473 2.430 26.169 1.00 96.00 97 ASP A C 1
ATOM 756 O O . ASP A 1 97 ? -27.674 2.639 26.340 1.00 96.00 97 ASP A O 1
ATOM 760 N N . LEU A 1 98 ? -25.848 2.797 25.043 1.00 96.31 98 LEU A N 1
ATOM 761 C CA . LEU A 1 98 ? -26.537 3.425 23.914 1.00 96.31 98 LEU A CA 1
ATOM 762 C C . LEU A 1 98 ? -27.475 2.442 23.199 1.00 96.31 98 LEU A C 1
ATOM 764 O O . LEU A 1 98 ? -28.614 2.796 22.900 1.00 96.31 98 LEU A O 1
ATOM 768 N N . ILE A 1 99 ? -27.037 1.202 22.957 1.00 94.94 99 ILE A N 1
ATOM 769 C CA . ILE A 1 99 ? -27.865 0.160 22.324 1.00 94.94 99 ILE A CA 1
ATOM 770 C C . ILE A 1 99 ? -29.104 -0.157 23.171 1.00 94.94 99 ILE A C 1
ATOM 772 O O . ILE A 1 99 ? -30.180 -0.369 22.611 1.00 94.94 99 ILE A O 1
ATOM 776 N N . ALA A 1 100 ? -28.975 -0.169 24.500 1.00 93.00 100 ALA A N 1
ATOM 777 C CA . ALA A 1 100 ? -30.065 -0.494 25.417 1.00 93.00 100 ALA A CA 1
ATOM 778 C C . ALA A 1 100 ? -31.247 0.485 25.317 1.00 93.00 100 ALA A C 1
ATOM 780 O O . ALA A 1 100 ? -32.399 0.088 25.507 1.00 93.00 100 ALA A O 1
ATOM 781 N N . VAL A 1 101 ? -30.977 1.748 24.978 1.00 95.38 101 VAL A N 1
ATOM 782 C CA . VAL A 1 101 ? -32.006 2.791 24.843 1.00 95.38 101 VAL A CA 1
ATOM 783 C C . VAL A 1 101 ? -32.396 3.081 23.390 1.00 95.38 101 VAL A C 1
ATOM 785 O O . VAL A 1 101 ? -33.421 3.717 23.147 1.00 95.38 101 VAL A O 1
ATOM 788 N N . ASP A 1 102 ? -31.630 2.597 22.408 1.00 95.88 102 ASP A N 1
ATOM 789 C CA . ASP A 1 102 ? -31.904 2.826 20.988 1.00 95.88 102 ASP A CA 1
ATOM 790 C C . ASP A 1 102 ? -33.076 1.958 20.500 1.00 95.88 102 ASP A C 1
ATOM 792 O O . ASP A 1 102 ? -32.980 0.736 20.390 1.00 95.88 102 ASP A O 1
ATOM 796 N N . ASN A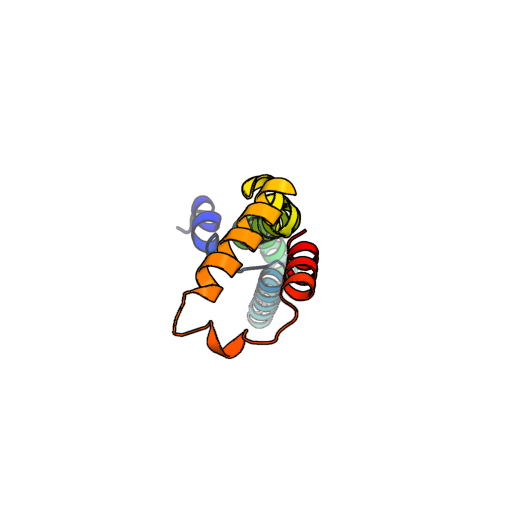 1 103 ? -34.193 2.593 20.139 1.00 95.62 103 ASN A N 1
ATOM 797 C CA . ASN A 1 103 ? -35.402 1.906 19.671 1.00 95.62 103 ASN A CA 1
ATOM 798 C C . ASN A 1 103 ? -35.201 1.066 18.394 1.00 95.62 103 ASN A C 1
ATOM 800 O O . ASN A 1 103 ? -35.968 0.134 18.164 1.00 95.62 103 ASN A O 1
ATOM 804 N N . ARG A 1 104 ? -34.182 1.359 17.575 1.00 96.31 104 ARG A N 1
ATOM 805 C CA . ARG A 1 104 ? -33.853 0.604 16.354 1.00 96.31 104 ARG A CA 1
ATOM 806 C C . ARG A 1 104 ? -33.110 -0.694 16.672 1.00 96.31 104 ARG A C 1
ATOM 808 O O . ARG A 1 104 ? -33.171 -1.638 15.881 1.00 96.31 104 ARG A O 1
ATOM 815 N N . LEU A 1 105 ? -32.386 -0.737 17.796 1.00 93.06 105 LEU A N 1
ATOM 816 C CA . LEU A 1 105 ? -31.484 -1.838 18.143 1.00 93.06 105 LEU A CA 1
ATOM 817 C C . LEU A 1 105 ? -31.928 -2.627 19.377 1.00 93.06 105 LEU A C 1
ATOM 819 O O . LEU A 1 105 ? -31.860 -3.851 19.326 1.00 93.06 105 LEU A O 1
ATOM 823 N N . LYS A 1 106 ? -32.441 -1.992 20.437 1.00 91.88 106 LYS A N 1
ATOM 824 C CA . LYS A 1 106 ? -32.687 -2.612 21.755 1.00 91.88 106 LYS A CA 1
ATOM 825 C C . LYS A 1 106 ? -33.426 -3.953 21.697 1.00 91.88 106 LYS A C 1
ATOM 827 O O . LYS A 1 106 ? -33.022 -4.913 22.346 1.00 91.88 106 LYS A O 1
ATOM 832 N N . ALA A 1 107 ? -34.457 -4.062 20.855 1.00 93.00 107 ALA A N 1
ATOM 833 C CA . ALA A 1 107 ? -35.257 -5.279 20.718 1.00 93.00 107 ALA A CA 1
ATOM 834 C C . ALA A 1 107 ? -34.447 -6.465 20.164 1.00 93.00 107 ALA A C 1
ATOM 836 O O . ALA A 1 107 ? -34.698 -7.607 20.532 1.00 93.00 107 ALA A O 1
ATOM 837 N N . LYS A 1 108 ? -33.438 -6.205 19.321 1.00 91.69 108 LYS A N 1
ATOM 838 C CA . LYS A 1 108 ? -32.559 -7.241 18.750 1.00 91.69 108 LYS A CA 1
ATOM 839 C C . LYS A 1 108 ? -31.573 -7.812 19.774 1.00 91.69 108 LYS A C 1
ATOM 841 O O . LYS A 1 108 ? -31.073 -8.919 19.584 1.00 91.69 108 LYS A O 1
ATOM 846 N N . PHE A 1 109 ? -31.300 -7.063 20.842 1.00 91.19 109 PHE A N 1
ATOM 847 C CA . PHE A 1 109 ? -30.372 -7.439 21.911 1.00 91.19 109 PHE A CA 1
ATOM 848 C C . PHE A 1 109 ? -31.095 -7.917 23.183 1.00 91.19 109 PHE A C 1
ATOM 850 O O . PHE A 1 109 ? -30.447 -8.402 24.109 1.00 91.19 109 PHE A O 1
ATOM 857 N N . ALA A 1 110 ? -32.429 -7.841 23.225 1.00 90.06 110 ALA A N 1
ATOM 858 C CA . ALA A 1 110 ? -33.227 -8.335 24.341 1.00 90.06 110 ALA A CA 1
ATOM 859 C C . ALA A 1 110 ? -33.019 -9.848 24.551 1.00 90.06 110 ALA A C 1
ATOM 861 O O . ALA A 1 110 ? -33.064 -10.636 23.605 1.00 90.06 110 ALA A O 1
ATOM 862 N N . GLY A 1 111 ? -32.766 -10.251 25.800 1.00 89.44 111 GLY A N 1
ATOM 863 C CA . GLY A 1 111 ? -32.534 -11.652 26.172 1.00 89.44 111 GLY A CA 1
ATOM 864 C C . GLY A 1 111 ? -31.203 -12.244 25.691 1.00 89.44 111 GLY A C 1
ATOM 865 O O . GLY A 1 111 ? -31.007 -13.452 25.803 1.00 89.44 111 GLY A O 1
ATOM 866 N N . LYS A 1 112 ? -30.289 -11.434 25.139 1.00 93.50 112 LYS A N 1
ATOM 867 C CA . LYS A 1 112 ? -28.938 -11.880 24.770 1.00 93.50 112 LYS A CA 1
ATOM 868 C C . LYS A 1 112 ? -27.984 -11.783 25.955 1.00 93.50 112 LYS A C 1
ATOM 870 O O . LYS A 1 112 ? -28.145 -10.942 26.837 1.00 93.50 112 LYS A O 1
ATOM 875 N N . ASP A 1 113 ? -26.951 -12.618 25.931 1.00 95.19 113 ASP A N 1
ATOM 876 C CA . ASP A 1 113 ? -25.849 -12.544 26.886 1.00 95.19 113 ASP A CA 1
ATOM 877 C C . ASP A 1 113 ? -24.922 -11.377 26.522 1.00 95.19 113 ASP A C 1
ATOM 879 O O . ASP A 1 113 ? -23.927 -11.525 25.809 1.00 95.19 113 ASP A O 1
ATOM 883 N N . ILE A 1 114 ? -25.296 -10.186 26.992 1.00 93.88 114 ILE A N 1
ATOM 884 C CA . ILE A 1 114 ? -24.549 -8.951 26.746 1.00 93.88 114 ILE A CA 1
ATOM 885 C C . ILE A 1 114 ? -23.121 -9.063 27.279 1.00 93.88 114 ILE A C 1
ATOM 887 O O . ILE A 1 114 ? -22.199 -8.568 26.635 1.00 93.88 114 ILE A O 1
ATOM 891 N N . LYS A 1 115 ? -22.914 -9.750 28.408 1.00 93.69 115 LYS A N 1
ATOM 892 C CA . LYS A 1 115 ? -21.585 -9.929 28.997 1.00 93.69 115 LYS A CA 1
ATOM 893 C C . LYS A 1 115 ? -20.671 -10.691 28.036 1.00 93.69 115 LYS A C 1
ATOM 895 O O . LYS A 1 115 ? -19.608 -10.186 27.686 1.00 93.69 115 LYS A O 1
ATOM 900 N N . LYS A 1 116 ? -21.126 -11.835 27.519 1.00 94.69 116 LYS A N 1
ATOM 901 C CA . LYS A 1 116 ? -20.364 -12.628 26.543 1.00 94.69 116 LYS A CA 1
ATOM 902 C C . LYS A 1 116 ? -20.106 -11.870 25.238 1.00 94.69 116 LYS A C 1
ATOM 904 O O . LYS A 1 116 ? -19.051 -12.022 24.626 1.00 94.69 116 LYS A O 1
ATOM 909 N N . MET A 1 117 ? -21.048 -11.033 24.800 1.00 94.12 117 MET A N 1
ATOM 910 C CA . MET A 1 117 ? -20.858 -10.199 23.608 1.00 94.12 117 MET A CA 1
ATOM 911 C C . MET A 1 117 ? -19.821 -9.090 23.830 1.00 94.12 117 MET A C 1
ATOM 913 O O . MET A 1 117 ? -19.004 -8.854 22.940 1.00 94.12 117 MET A O 1
ATOM 917 N N . LYS A 1 118 ? -19.818 -8.445 25.006 1.00 93.81 118 LYS A N 1
ATOM 918 C CA . LYS A 1 118 ? -18.787 -7.474 25.403 1.00 93.81 118 LYS A CA 1
ATOM 919 C C . LYS A 1 118 ? -17.401 -8.123 25.438 1.00 93.81 118 LYS A C 1
ATOM 921 O O . LYS A 1 118 ? -16.472 -7.578 24.853 1.00 93.81 118 LYS A O 1
ATOM 926 N N . GLU A 1 119 ? -17.277 -9.307 26.040 1.00 92.44 119 GLU A N 1
ATOM 927 C CA . GLU A 1 119 ? -16.024 -10.079 26.084 1.00 92.44 119 GLU A CA 1
ATOM 928 C C . GLU A 1 119 ? -15.522 -10.436 24.676 1.00 92.44 119 GLU A C 1
ATOM 930 O O . GLU A 1 119 ? -14.358 -10.206 24.350 1.00 92.44 119 GLU A O 1
ATOM 935 N N . GLY A 1 120 ? -16.405 -10.930 23.802 1.00 91.50 120 GLY A N 1
ATOM 936 C CA . GLY A 1 120 ? -16.046 -11.246 22.417 1.00 91.50 120 GLY A CA 1
ATOM 937 C C . GLY A 1 120 ? -15.617 -10.018 21.608 1.00 91.50 120 GLY A C 1
ATOM 938 O O . GLY A 1 120 ? -14.667 -10.089 20.830 1.00 91.50 120 GLY A O 1
ATOM 939 N N . GLN A 1 121 ? -16.282 -8.876 21.801 1.00 89.81 121 GLN A N 1
ATOM 940 C CA . GLN A 1 121 ? -15.901 -7.619 21.152 1.00 89.81 121 GLN A CA 1
ATOM 941 C C . GLN A 1 121 ? -14.580 -7.069 21.682 1.00 89.81 121 GLN A C 1
ATOM 943 O O . GLN A 1 121 ? -13.781 -6.586 20.885 1.00 89.81 121 GLN A O 1
ATOM 948 N N . TYR A 1 122 ? -14.323 -7.193 22.986 1.00 89.94 122 TYR A N 1
ATOM 949 C CA . TYR A 1 122 ? -13.039 -6.833 23.576 1.00 89.94 122 TYR A CA 1
ATOM 950 C C . TYR A 1 122 ? -11.909 -7.625 22.911 1.00 89.94 122 TYR A C 1
ATOM 952 O O . TYR A 1 122 ? -11.021 -7.022 22.318 1.00 89.94 122 TYR A O 1
ATOM 960 N N . VAL A 1 123 ? -12.020 -8.958 22.876 1.00 86.81 123 VAL A N 1
ATOM 961 C CA . VAL A 1 123 ? -11.032 -9.846 22.233 1.00 86.81 123 VAL A CA 1
ATOM 962 C C . VAL A 1 123 ? -10.881 -9.569 20.735 1.00 86.81 123 VAL A C 1
ATOM 964 O O . VAL A 1 123 ? -9.810 -9.750 20.174 1.00 86.81 123 VAL A O 1
ATOM 967 N N . TYR A 1 124 ? -11.937 -9.133 20.047 1.00 85.81 124 TYR A N 1
ATOM 968 C CA . TYR A 1 124 ? -11.824 -8.755 18.639 1.00 85.81 124 TYR A CA 1
ATOM 969 C C . TYR A 1 124 ? -11.042 -7.446 18.433 1.00 85.81 124 TYR A C 1
ATOM 971 O O . TYR A 1 124 ? -10.387 -7.284 17.397 1.00 85.81 124 TYR A O 1
ATOM 979 N N . MET A 1 125 ? -11.147 -6.505 19.374 1.00 81.12 125 MET A N 1
ATOM 980 C CA . MET A 1 125 ? -10.586 -5.153 19.277 1.00 81.12 125 MET A CA 1
ATOM 981 C C . MET A 1 125 ? -9.162 -5.024 19.827 1.00 81.12 125 MET A C 1
ATOM 983 O O . MET A 1 125 ? -8.483 -4.060 19.469 1.00 81.12 125 MET A O 1
ATOM 987 N N . THR A 1 126 ? -8.730 -5.968 20.660 1.00 77.00 126 THR A N 1
ATOM 988 C CA . THR A 1 126 ? -7.354 -6.120 21.155 1.00 77.00 126 THR A CA 1
ATOM 989 C C . THR A 1 126 ? -6.610 -7.172 20.353 1.00 77.00 126 THR A C 1
ATOM 991 O O . THR A 1 126 ? -5.465 -6.904 19.951 1.00 77.00 126 THR A O 1
#

Foldseek 3Di:
DDDLVCLLVVQLQPQQAVVNLVVVLVVQLVVCVVVVHDPVVNVVVSVVSVVSVCSNNVNNVVVVVVVVVCVVCDLVVVCVVLPHLVSLLVVLVVVVVVQCPDPVRNVVCPPPPSVVVSVVSSVVSD

InterPro domains:
  IPR001486 Truncated hemoglobin [PF01152] (78-126)
  IPR009050 Globin-like superfamily [SSF46458] (2-57)
  IPR009050 Globin-like superfamily [SSF46458] (78-125)
  IPR012292 Globin/Protoglobin [G3DSA:1.10.490.10] (1-63)
  IPR012292 Globin/Protoglobin [G3DSA:1.10.490.10] (64-126)

pLDDT: mean 88.94, std 9.47, range [46.56, 97.5]

Secondary structure (DSSP, 8-state):
---GGGHHHHHHTS---HHHHHHHHHHHHHHHHHTT--HHHHHHHHHHHHHTHHHHHHHHHHHHHHHHHHHHTHHHHHHHHHTHHHHHHHHHHHHHHHHHH-TTTHHHHTTS-HHHHHHHHHHHH-

Radius of gyration: 27.22 Å; chains: 1; bounding box: 58×30×68 Å